Protein AF-A0A838K615-F1 (afdb_monomer_lite)

Structure (mmCIF, N/CA/C/O backbone):
data_AF-A0A838K615-F1
#
_entry.id   AF-A0A838K615-F1
#
loop_
_atom_site.group_PDB
_atom_site.id
_atom_site.type_symbol
_atom_site.label_atom_id
_atom_site.label_alt_id
_atom_site.label_comp_id
_atom_site.label_asym_id
_atom_site.label_entity_id
_atom_site.label_seq_id
_atom_site.pdbx_PDB_ins_code
_atom_site.Cartn_x
_atom_site.Cartn_y
_atom_site.Cartn_z
_atom_site.occupancy
_atom_site.B_iso_or_equiv
_atom_site.auth_seq_id
_atom_site.auth_comp_id
_atom_site.auth_asym_id
_atom_site.auth_atom_id
_atom_site.pdbx_PDB_model_num
ATOM 1 N N . GLU A 1 1 ? -20.086 -10.470 5.784 1.00 77.81 1 GLU A N 1
ATOM 2 C CA . GLU A 1 1 ? -19.844 -9.801 7.086 1.00 77.81 1 GLU A CA 1
ATOM 3 C C . GLU A 1 1 ? -19.070 -8.500 6.896 1.00 77.81 1 GLU A C 1
ATOM 5 O O . GLU A 1 1 ? -18.388 -8.354 5.886 1.00 77.81 1 GLU A O 1
ATOM 10 N N . CYS A 1 2 ? -19.167 -7.569 7.853 1.00 89.81 2 CYS A N 1
ATOM 11 C CA . CYS A 1 2 ? -18.557 -6.232 7.786 1.00 89.81 2 CYS A CA 1
ATOM 12 C C . CYS A 1 2 ? -17.034 -6.271 7.552 1.00 89.81 2 CYS A C 1
ATOM 14 O O . CYS A 1 2 ? -16.533 -5.597 6.656 1.00 89.81 2 CYS A O 1
ATOM 16 N N . VAL A 1 3 ? -16.311 -7.129 8.285 1.00 93.06 3 VAL A N 1
ATOM 17 C CA . VAL A 1 3 ? -14.849 -7.282 8.157 1.00 93.06 3 VAL A CA 1
ATOM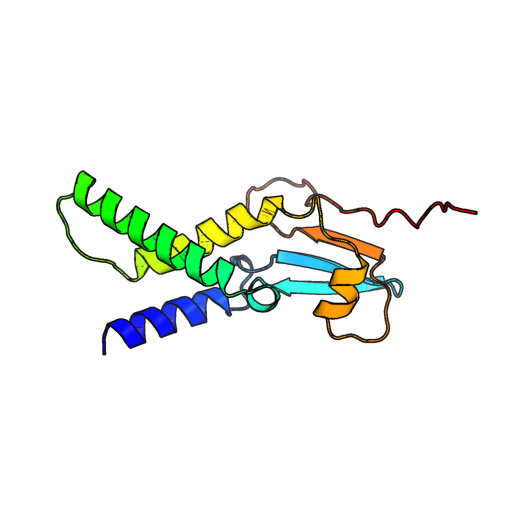 18 C C . VAL A 1 3 ? -14.453 -7.732 6.750 1.00 93.06 3 VAL A C 1
ATOM 20 O O . VAL A 1 3 ? -13.571 -7.130 6.146 1.00 93.06 3 VAL A O 1
ATOM 23 N N . GLY A 1 4 ? -15.150 -8.725 6.190 1.00 96.12 4 GLY A N 1
ATOM 24 C CA . GLY A 1 4 ? -14.913 -9.174 4.814 1.00 96.12 4 GLY A CA 1
ATOM 25 C C . GLY A 1 4 ? -15.121 -8.057 3.788 1.00 96.12 4 GLY A C 1
ATOM 26 O O . GLY A 1 4 ? -14.312 -7.903 2.879 1.00 96.12 4 GLY A O 1
ATOM 27 N N . GLY A 1 5 ? -16.142 -7.214 3.980 1.00 97.00 5 GLY A N 1
ATOM 28 C CA . GLY A 1 5 ? -16.354 -6.030 3.144 1.00 97.00 5 GLY A CA 1
ATOM 29 C C . GLY A 1 5 ? -15.217 -5.010 3.254 1.00 97.00 5 GLY A C 1
ATOM 30 O O . GLY A 1 5 ? -14.794 -4.449 2.249 1.00 97.00 5 GLY A O 1
ATOM 31 N N . MET A 1 6 ? -14.674 -4.794 4.453 1.00 96.56 6 MET A N 1
ATOM 32 C CA . MET A 1 6 ? -13.539 -3.887 4.658 1.00 96.56 6 MET A CA 1
ATOM 33 C C . MET A 1 6 ? -12.256 -4.413 4.011 1.00 96.56 6 MET A C 1
ATOM 35 O O . MET A 1 6 ? -11.549 -3.640 3.366 1.00 96.56 6 MET A O 1
ATOM 39 N N . ILE A 1 7 ? -11.984 -5.715 4.134 1.00 96.19 7 ILE A N 1
ATOM 40 C CA . ILE A 1 7 ? -10.853 -6.373 3.466 1.00 96.19 7 ILE A CA 1
ATOM 41 C C . ILE A 1 7 ? -10.989 -6.213 1.954 1.00 96.19 7 ILE A C 1
ATOM 43 O O . ILE A 1 7 ? -10.080 -5.682 1.324 1.00 96.19 7 ILE A O 1
ATOM 47 N N . GLN A 1 8 ? -12.146 -6.578 1.393 1.00 96.69 8 GLN A N 1
ATOM 48 C CA . GLN A 1 8 ? -12.401 -6.491 -0.044 1.00 96.69 8 GLN A CA 1
ATOM 49 C C . GLN A 1 8 ? -12.148 -5.076 -0.576 1.00 96.69 8 GLN A C 1
ATOM 51 O O . GLN A 1 8 ? -11.380 -4.902 -1.515 1.00 96.69 8 GLN A O 1
ATOM 56 N N . ARG A 1 9 ? -12.715 -4.049 0.069 1.00 95.81 9 ARG A N 1
ATOM 57 C CA . ARG A 1 9 ? -12.548 -2.650 -0.360 1.00 95.81 9 ARG A CA 1
ATOM 58 C C . ARG A 1 9 ? -11.108 -2.152 -0.251 1.00 95.81 9 ARG A C 1
ATOM 60 O O . ARG A 1 9 ? -10.687 -1.336 -1.066 1.00 95.81 9 ARG A O 1
ATOM 67 N N . THR A 1 10 ? -10.368 -2.622 0.749 1.00 94.75 10 THR A N 1
ATOM 68 C CA . THR A 1 10 ? -8.955 -2.261 0.935 1.00 94.75 10 THR A CA 1
ATOM 69 C C . THR A 1 10 ? -8.096 -2.911 -0.146 1.00 94.75 10 THR A C 1
ATOM 71 O O . THR A 1 10 ? -7.318 -2.225 -0.802 1.00 94.75 10 THR A O 1
ATOM 74 N N . VAL A 1 11 ? -8.301 -4.206 -0.404 1.00 95.44 11 VAL A N 1
ATOM 75 C CA . VAL A 1 11 ? -7.603 -4.946 -1.464 1.00 95.44 11 VAL A CA 1
ATOM 76 C C . VAL A 1 11 ? -7.918 -4.353 -2.837 1.00 95.44 11 VAL A C 1
ATOM 78 O O . VAL A 1 11 ? -7.000 -4.068 -3.597 1.00 95.44 11 VAL A O 1
ATOM 81 N N . GLU A 1 12 ? -9.185 -4.070 -3.139 1.00 94.69 12 GLU A N 1
ATOM 82 C CA . GLU A 1 12 ? -9.570 -3.387 -4.380 1.00 94.69 12 GLU A CA 1
ATOM 83 C C . GLU A 1 12 ? -8.820 -2.061 -4.540 1.00 94.69 12 GLU A C 1
ATOM 85 O O . GLU A 1 12 ? -8.231 -1.813 -5.590 1.00 94.69 12 GLU A O 1
ATOM 90 N N . ARG A 1 13 ? -8.753 -1.229 -3.490 1.00 91.31 13 ARG A N 1
ATOM 91 C CA . ARG A 1 13 ? -8.028 0.050 -3.539 1.00 91.31 13 ARG A CA 1
ATOM 92 C C . ARG A 1 13 ? -6.524 -0.123 -3.771 1.00 91.31 13 ARG A C 1
ATOM 94 O O . ARG A 1 13 ? -5.945 0.718 -4.461 1.00 91.31 13 ARG A O 1
ATOM 101 N N . MET A 1 14 ? -5.906 -1.167 -3.216 1.00 90.94 14 MET A N 1
ATOM 102 C CA . MET A 1 14 ? -4.480 -1.473 -3.402 1.00 90.94 14 MET A CA 1
ATOM 103 C C . MET A 1 14 ? -4.165 -2.000 -4.807 1.00 90.94 14 MET A C 1
ATOM 105 O O . MET A 1 14 ? -3.090 -1.729 -5.331 1.00 90.94 14 MET A O 1
ATOM 109 N N . TYR A 1 15 ? -5.092 -2.743 -5.418 1.00 91.44 15 TYR A N 1
ATOM 110 C CA . TYR A 1 15 ? -4.875 -3.412 -6.706 1.00 91.44 15 TYR A CA 1
ATOM 111 C C . TYR A 1 15 ? -5.491 -2.683 -7.909 1.00 91.44 15 TYR A C 1
ATOM 113 O O . TYR A 1 15 ? -5.308 -3.116 -9.045 1.00 91.44 15 TYR A O 1
ATOM 121 N N . THR A 1 16 ? -6.205 -1.577 -7.687 1.00 91.62 16 THR A N 1
ATOM 122 C CA . THR A 1 16 ? -6.782 -0.763 -8.767 1.00 91.62 16 THR A CA 1
ATOM 123 C C . THR A 1 16 ? -5.681 -0.097 -9.596 1.00 91.62 16 THR A C 1
ATOM 125 O O . THR A 1 16 ? -4.786 0.547 -9.053 1.00 91.62 16 THR A O 1
ATOM 128 N N . GLU A 1 17 ? -5.789 -0.181 -10.919 1.00 88.31 17 GLU A N 1
ATOM 129 C CA . GLU A 1 17 ? -4.961 0.578 -11.861 1.00 88.31 17 GLU A CA 1
ATOM 130 C C . GLU A 1 17 ? -5.538 1.988 -12.041 1.00 88.31 17 GLU A C 1
ATOM 132 O O . GLU A 1 17 ? -6.275 2.273 -12.983 1.00 88.31 17 GLU A O 1
ATOM 137 N N . SER A 1 18 ? -5.250 2.874 -11.090 1.00 86.31 18 SER A N 1
ATOM 138 C CA . SER A 1 18 ? -5.599 4.296 -11.162 1.00 86.31 18 SER A CA 1
ATOM 139 C C . SER A 1 18 ? -4.346 5.158 -11.262 1.00 86.31 18 SER A C 1
ATOM 141 O O . SER A 1 18 ? -3.247 4.718 -10.925 1.00 86.31 18 SER A O 1
ATOM 143 N N . GLU A 1 19 ? -4.499 6.410 -11.696 1.00 83.00 19 GLU A N 1
ATOM 144 C CA . GLU A 1 19 ? -3.369 7.347 -11.758 1.00 83.00 19 GLU A CA 1
ATOM 145 C C . GLU A 1 19 ? -2.718 7.561 -10.387 1.00 83.00 19 GLU A C 1
ATOM 147 O O . GLU A 1 19 ? -1.499 7.634 -10.296 1.00 83.00 19 GLU A O 1
ATOM 152 N N . GLU A 1 20 ? -3.524 7.553 -9.321 1.00 80.12 20 GLU A N 1
ATOM 153 C CA . GLU A 1 20 ? -3.069 7.635 -7.926 1.00 80.12 20 GLU A CA 1
ATOM 154 C C . GLU A 1 20 ? -2.232 6.427 -7.477 1.00 80.12 20 GLU A C 1
ATOM 156 O O . GLU A 1 20 ? -1.563 6.503 -6.453 1.00 80.12 20 GL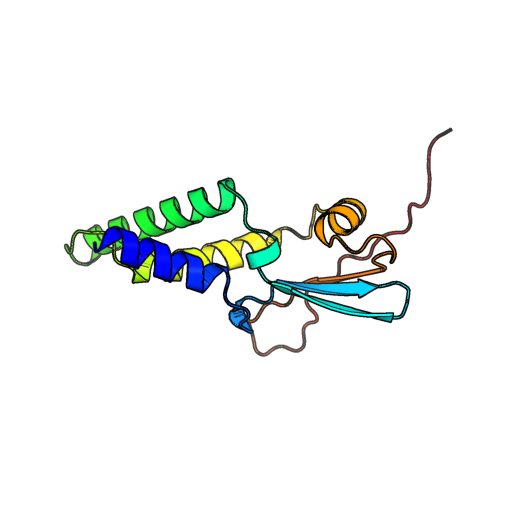U A O 1
ATOM 161 N N . ASN A 1 21 ? -2.306 5.310 -8.206 1.00 82.69 21 ASN A N 1
ATOM 162 C CA . ASN A 1 21 ? -1.603 4.068 -7.889 1.00 82.69 21 ASN A CA 1
ATOM 163 C C . ASN A 1 21 ? -0.398 3.804 -8.794 1.00 82.69 21 ASN A C 1
ATOM 165 O O . ASN A 1 21 ? 0.234 2.753 -8.661 1.00 82.69 21 ASN A O 1
ATOM 169 N N . ARG A 1 22 ? -0.093 4.710 -9.729 1.00 86.81 22 ARG A N 1
ATOM 170 C CA . ARG A 1 22 ? 1.129 4.623 -10.531 1.00 86.81 22 ARG A CA 1
ATOM 171 C C . ARG A 1 22 ? 2.322 4.802 -9.604 1.00 86.81 22 ARG A C 1
ATOM 173 O O . ARG A 1 22 ? 2.314 5.689 -8.760 1.00 86.81 22 ARG A O 1
ATOM 180 N N . PHE A 1 23 ? 3.330 3.955 -9.765 1.00 80.81 23 PHE A N 1
ATOM 181 C CA . PHE A 1 23 ? 4.501 3.978 -8.899 1.00 80.81 23 PHE A CA 1
ATOM 182 C C . PHE A 1 23 ? 5.767 4.269 -9.694 1.00 80.81 23 PHE A C 1
ATOM 184 O O . PHE A 1 23 ? 6.426 5.279 -9.451 1.00 80.81 23 PHE A O 1
ATOM 191 N N . LEU A 1 24 ? 6.068 3.444 -10.699 1.00 82.38 24 LEU A N 1
ATOM 192 C CA . LEU A 1 24 ? 7.275 3.577 -11.514 1.00 82.38 24 LEU A CA 1
ATOM 193 C C . LEU A 1 24 ? 6.930 3.650 -12.998 1.00 82.38 24 LEU A C 1
ATOM 195 O O . LEU A 1 24 ? 6.062 2.927 -13.476 1.00 82.38 24 LEU A O 1
ATOM 199 N N . GLU A 1 25 ? 7.661 4.478 -13.737 1.00 85.25 25 GLU A N 1
ATOM 200 C CA . GLU A 1 25 ? 7.833 4.312 -15.176 1.00 85.25 25 GLU A CA 1
ATOM 201 C C . GLU A 1 25 ? 9.218 3.729 -15.435 1.00 85.25 25 GLU A C 1
ATOM 203 O O . GLU A 1 25 ? 10.239 4.292 -15.032 1.00 85.25 25 GLU A O 1
ATOM 208 N N . VAL A 1 26 ? 9.236 2.613 -16.148 1.00 83.62 26 VAL A N 1
ATOM 209 C CA . VAL A 1 26 ? 10.440 1.911 -16.569 1.00 83.62 26 VAL A CA 1
ATOM 210 C C . VAL A 1 26 ? 10.621 2.133 -18.063 1.00 83.62 26 VAL A C 1
ATOM 212 O O . VAL A 1 26 ? 9.670 1.993 -18.829 1.00 83.62 26 VAL A O 1
ATOM 215 N N . THR A 1 27 ? 11.835 2.484 -18.483 1.00 83.44 27 THR A N 1
ATOM 216 C CA . THR A 1 27 ? 12.227 2.520 -19.898 1.00 83.44 27 THR A CA 1
ATOM 217 C C . THR A 1 27 ? 13.212 1.393 -20.184 1.00 83.44 27 THR A C 1
ATOM 219 O O . THR A 1 27 ? 14.205 1.216 -19.470 1.00 83.44 27 THR A O 1
ATOM 222 N N . TYR A 1 28 ? 12.940 0.643 -21.243 1.00 83.75 28 TYR A N 1
ATOM 223 C CA . TYR A 1 28 ? 13.747 -0.480 -21.706 1.00 83.75 28 TYR A CA 1
ATOM 224 C C . TYR A 1 28 ? 14.781 -0.041 -22.749 1.00 83.75 28 TYR A C 1
ATOM 226 O O . TYR A 1 28 ? 14.661 1.014 -23.371 1.00 83.75 28 TYR A O 1
ATOM 234 N N . ALA A 1 29 ? 15.814 -0.859 -22.959 1.00 81.69 29 ALA A N 1
ATOM 235 C CA . ALA A 1 29 ? 16.885 -0.583 -23.919 1.00 81.69 29 ALA A CA 1
ATOM 236 C C . ALA A 1 29 ? 16.391 -0.439 -25.369 1.00 81.69 29 ALA A C 1
ATOM 238 O O . ALA A 1 29 ? 17.019 0.265 -26.158 1.00 81.69 29 ALA A O 1
ATOM 239 N N . ASN A 1 30 ? 15.269 -1.075 -25.706 1.00 83.25 30 ASN A N 1
ATOM 240 C CA . ASN A 1 30 ? 14.604 -0.954 -27.002 1.00 83.25 30 ASN A CA 1
ATOM 241 C C . ASN A 1 30 ? 13.809 0.365 -27.173 1.00 83.25 30 ASN A C 1
ATOM 243 O O . ASN A 1 30 ? 13.325 0.640 -28.268 1.00 83.25 30 ASN A O 1
ATOM 247 N N . GLY A 1 31 ? 13.698 1.184 -26.120 1.00 83.62 31 GLY A N 1
ATOM 248 C CA . GLY A 1 31 ? 12.958 2.448 -26.101 1.00 83.62 31 GLY A CA 1
ATOM 249 C C . GLY A 1 31 ? 11.521 2.347 -25.578 1.00 83.62 31 GLY A C 1
ATOM 250 O O . GLY A 1 31 ? 10.880 3.385 -25.400 1.00 83.62 31 GLY A O 1
ATOM 251 N N . ASP A 1 32 ? 11.021 1.142 -25.292 1.00 86.50 32 ASP A N 1
ATOM 252 C CA . ASP A 1 32 ? 9.673 0.947 -24.758 1.00 86.50 32 ASP A CA 1
ATOM 253 C C . ASP A 1 32 ? 9.556 1.482 -23.331 1.00 86.50 32 ASP A C 1
ATOM 255 O O . ASP A 1 32 ? 10.503 1.434 -22.541 1.00 86.50 32 ASP A O 1
ATOM 259 N N . LYS A 1 33 ? 8.355 1.955 -22.988 1.00 87.19 33 LYS A N 1
ATOM 260 C CA . LYS A 1 33 ? 8.016 2.452 -21.655 1.00 87.19 33 LYS A CA 1
ATOM 261 C C . LYS A 1 33 ? 6.866 1.671 -21.054 1.00 87.19 33 LYS A C 1
ATOM 263 O O . LYS A 1 33 ? 5.874 1.402 -21.726 1.00 87.19 33 LYS A O 1
ATOM 268 N N . GLU A 1 34 ? 6.979 1.371 -19.771 1.00 86.06 34 GLU A N 1
ATOM 269 C CA . GLU A 1 34 ? 5.958 0.655 -19.019 1.00 86.06 34 GLU A CA 1
ATOM 270 C C . GLU A 1 34 ? 5.720 1.325 -17.673 1.00 86.06 34 GLU A C 1
ATOM 272 O O . GLU A 1 34 ? 6.662 1.697 -16.973 1.00 86.06 34 GLU A O 1
ATOM 277 N N . VAL A 1 35 ? 4.443 1.489 -17.330 1.00 86.88 35 VAL A N 1
ATOM 278 C CA . VAL A 1 35 ? 4.015 2.027 -16.041 1.00 86.88 35 VAL A CA 1
ATOM 279 C C . VAL A 1 35 ? 3.640 0.866 -15.140 1.00 86.88 35 VAL A C 1
ATOM 281 O O . VAL A 1 35 ? 2.732 0.099 -15.458 1.00 86.88 35 VAL A O 1
ATOM 284 N N . LEU A 1 36 ? 4.331 0.769 -14.014 1.00 84.56 36 LEU A N 1
ATOM 285 C CA . LEU A 1 36 ? 4.056 -0.193 -12.962 1.00 84.56 36 LEU A CA 1
ATOM 286 C C . LEU A 1 36 ? 3.251 0.483 -11.851 1.00 84.56 36 LEU A C 1
ATOM 288 O O . LEU A 1 36 ? 3.455 1.662 -11.532 1.00 84.56 36 LEU A O 1
ATOM 292 N N . TYR A 1 37 ? 2.334 -0.272 -11.259 1.00 85.56 37 TYR A N 1
ATOM 293 C CA . TYR A 1 37 ? 1.430 0.202 -10.216 1.00 85.56 37 TYR A CA 1
ATOM 294 C C . TYR A 1 37 ? 1.806 -0.432 -8.881 1.00 85.56 37 TYR A C 1
ATOM 296 O O . TYR A 1 37 ? 2.385 -1.511 -8.860 1.00 85.56 37 TYR A O 1
ATOM 304 N N . PHE A 1 38 ? 1.408 0.159 -7.752 1.00 82.62 38 PHE A N 1
ATOM 305 C CA . PHE A 1 38 ? 1.676 -0.418 -6.420 1.00 82.62 38 PHE A CA 1
ATOM 306 C C . PHE A 1 38 ? 1.243 -1.884 -6.269 1.00 82.62 38 PHE A C 1
ATOM 308 O O . PHE A 1 38 ? 1.860 -2.636 -5.516 1.00 82.62 38 PHE A O 1
ATOM 315 N N . LYS A 1 39 ? 0.234 -2.321 -7.036 1.00 84.81 39 LYS A N 1
ATOM 316 C CA . LYS A 1 39 ? -0.209 -3.719 -7.089 1.00 84.81 39 LYS A CA 1
ATOM 317 C C . LYS A 1 39 ? 0.932 -4.708 -7.373 1.00 84.81 39 LYS A C 1
ATOM 319 O O . LYS A 1 39 ? 0.896 -5.826 -6.865 1.00 84.81 39 LYS A O 1
ATOM 324 N N . ASP A 1 40 ? 1.934 -4.278 -8.140 1.00 82.56 40 ASP A N 1
ATOM 325 C CA . ASP A 1 40 ? 3.068 -5.087 -8.589 1.00 82.56 40 ASP A CA 1
ATOM 326 C C . ASP A 1 40 ? 4.183 -5.180 -7.519 1.00 82.56 40 ASP A C 1
ATOM 328 O O . ASP A 1 40 ? 5.117 -5.967 -7.660 1.00 82.56 40 ASP A O 1
ATOM 332 N N . PHE A 1 41 ? 4.073 -4.416 -6.421 1.00 77.88 41 PHE A N 1
ATOM 333 C CA . PHE A 1 41 ? 5.095 -4.268 -5.367 1.00 77.88 41 PHE A CA 1
ATOM 334 C C . PHE A 1 41 ? 4.564 -4.611 -3.970 1.00 77.88 41 PHE A C 1
ATOM 336 O O . PHE A 1 41 ? 5.230 -4.376 -2.959 1.00 77.88 41 PHE A O 1
ATOM 343 N N . ASN A 1 42 ? 3.354 -5.161 -3.890 1.00 83.25 42 ASN A N 1
ATOM 344 C CA . ASN A 1 42 ? 2.751 -5.514 -2.615 1.00 83.25 42 ASN A CA 1
ATOM 345 C C . ASN A 1 42 ? 3.540 -6.633 -1.919 1.00 83.25 42 ASN A C 1
ATOM 347 O O . ASN A 1 42 ? 3.923 -7.633 -2.526 1.00 83.25 42 ASN A O 1
ATOM 351 N N . SER A 1 43 ? 3.727 -6.491 -0.609 1.00 85.44 43 SER A N 1
ATOM 352 C CA . SER A 1 43 ? 4.388 -7.486 0.238 1.00 85.44 43 SER A CA 1
ATOM 353 C C . SER A 1 43 ? 3.629 -7.693 1.548 1.00 85.44 43 SER A C 1
ATOM 355 O O . SER A 1 43 ? 2.810 -6.864 1.947 1.00 85.44 43 SER A O 1
ATOM 357 N N . GLY A 1 44 ? 3.914 -8.800 2.245 1.00 89.38 44 GLY A N 1
ATOM 358 C CA . GLY A 1 44 ? 3.332 -9.062 3.566 1.00 89.38 44 GLY A CA 1
ATOM 359 C C . GLY A 1 44 ? 3.660 -7.964 4.584 1.00 89.38 44 GLY A C 1
ATOM 360 O O . GLY A 1 44 ? 2.772 -7.540 5.317 1.00 89.38 44 GLY A O 1
ATOM 361 N N . ALA A 1 45 ? 4.892 -7.444 4.553 1.00 88.75 45 ALA A N 1
ATOM 362 C CA . ALA A 1 45 ? 5.323 -6.338 5.409 1.00 88.75 45 ALA A CA 1
ATOM 363 C C . ALA A 1 45 ? 4.558 -5.039 5.101 1.00 88.75 45 ALA A C 1
ATOM 365 O O . ALA A 1 45 ? 4.122 -4.343 6.011 1.00 88.75 45 ALA A O 1
ATOM 366 N N . MET A 1 46 ? 4.318 -4.742 3.819 1.00 89.12 46 MET A N 1
ATOM 367 C CA . MET A 1 46 ? 3.517 -3.579 3.422 1.00 89.12 46 MET A CA 1
ATOM 368 C C . MET A 1 46 ? 2.071 -3.689 3.927 1.00 89.12 46 MET A C 1
ATOM 370 O O . MET A 1 46 ? 1.511 -2.722 4.438 1.00 89.12 46 MET A O 1
ATOM 374 N N . ILE A 1 47 ? 1.463 -4.875 3.835 1.00 93.31 47 ILE A N 1
ATOM 375 C CA . ILE A 1 47 ? 0.107 -5.110 4.354 1.00 93.31 47 ILE A CA 1
ATOM 376 C C . ILE A 1 47 ? 0.067 -4.928 5.879 1.00 93.31 47 ILE A C 1
ATOM 378 O O . ILE A 1 47 ? -0.864 -4.306 6.394 1.00 93.31 47 ILE A O 1
ATOM 382 N N . GLU A 1 48 ? 1.069 -5.435 6.599 1.00 95.25 48 GLU A N 1
ATOM 383 C CA . GLU A 1 48 ? 1.205 -5.244 8.048 1.00 95.25 48 GLU A CA 1
ATOM 384 C C . GLU A 1 48 ? 1.288 -3.753 8.412 1.00 95.25 48 GLU A C 1
ATOM 386 O O . GLU A 1 48 ? 0.494 -3.276 9.229 1.00 95.25 48 GLU A O 1
ATOM 391 N N . ASN A 1 49 ? 2.145 -2.993 7.724 1.00 93.88 49 ASN A N 1
ATOM 392 C CA . ASN A 1 49 ? 2.283 -1.551 7.924 1.00 93.88 49 ASN A CA 1
ATOM 393 C C . ASN A 1 49 ? 0.971 -0.791 7.674 1.00 93.88 49 ASN A C 1
ATOM 395 O O . ASN A 1 49 ? 0.595 0.072 8.471 1.00 93.88 49 ASN A O 1
ATOM 399 N N . ILE A 1 50 ? 0.233 -1.127 6.608 1.00 95.00 50 ILE A N 1
ATOM 400 C CA . ILE A 1 50 ? -1.083 -0.531 6.311 1.00 95.00 50 ILE A CA 1
ATOM 401 C C . ILE A 1 50 ? -2.049 -0.768 7.474 1.00 95.00 50 ILE A C 1
ATOM 403 O O . ILE A 1 50 ? -2.732 0.154 7.930 1.00 95.00 50 ILE A O 1
ATOM 407 N N . VAL A 1 51 ? -2.109 -2.000 7.982 1.00 97.12 51 VAL A N 1
ATOM 408 C CA . VAL A 1 51 ? -2.992 -2.354 9.096 1.00 97.12 51 VAL A CA 1
ATOM 409 C C . VAL A 1 51 ? -2.609 -1.587 10.364 1.00 97.12 51 VAL A C 1
ATOM 411 O O . VAL A 1 51 ? -3.488 -1.049 11.046 1.00 97.12 51 VAL A O 1
ATOM 414 N N . ASP A 1 52 ? -1.321 -1.483 10.679 1.00 97.62 52 ASP A N 1
ATOM 415 C CA . ASP A 1 52 ? -0.852 -0.772 11.868 1.00 97.62 52 ASP A CA 1
ATOM 416 C C . ASP A 1 52 ? -1.068 0.737 11.779 1.00 97.62 52 ASP A C 1
ATOM 418 O O . ASP A 1 52 ? -1.515 1.369 12.746 1.00 97.62 52 ASP A O 1
ATOM 422 N N . ARG A 1 53 ? -0.878 1.316 10.594 1.00 97.12 53 ARG A N 1
ATOM 423 C CA . ARG A 1 53 ? -1.199 2.717 10.324 1.00 97.12 53 ARG A CA 1
ATOM 424 C C . ARG A 1 53 ? -2.695 2.986 10.474 1.00 97.12 53 ARG A C 1
ATOM 426 O O . ARG A 1 53 ? -3.075 3.938 11.160 1.00 97.12 53 ARG A O 1
ATOM 433 N N . ALA A 1 54 ? -3.552 2.111 9.950 1.00 97.75 54 ALA A N 1
ATOM 434 C CA . ALA A 1 54 ? -5.001 2.225 10.106 1.00 97.75 54 ALA A CA 1
ATOM 435 C C . ALA A 1 54 ? -5.437 2.141 11.582 1.00 97.75 54 ALA A C 1
ATOM 437 O O . ALA A 1 54 ? -6.278 2.929 12.030 1.00 97.75 54 ALA A O 1
ATOM 438 N N . LYS A 1 55 ? -4.841 1.237 12.374 1.00 97.44 55 LYS A N 1
ATOM 439 C CA . LYS A 1 55 ? -5.075 1.163 13.830 1.00 97.44 55 LYS A CA 1
ATOM 440 C C . LYS A 1 55 ? -4.641 2.449 14.529 1.00 97.44 55 LYS A C 1
ATOM 442 O O . LYS A 1 55 ? -5.391 2.983 15.345 1.00 97.44 55 LYS A O 1
ATOM 447 N N . LYS A 1 56 ? -3.459 2.976 14.194 1.00 97.75 56 LYS A N 1
ATOM 448 C CA . LYS A 1 56 ? -2.941 4.232 14.753 1.00 97.75 56 LYS A CA 1
ATOM 449 C C . LYS A 1 56 ? -3.885 5.401 14.467 1.00 97.75 56 LYS A C 1
ATOM 451 O O . LYS A 1 56 ? -4.162 6.184 15.372 1.00 97.75 56 LYS A O 1
ATOM 456 N N . MET A 1 57 ? -4.423 5.498 13.250 1.00 97.50 57 MET A N 1
ATOM 457 C CA . MET A 1 57 ? -5.430 6.506 12.894 1.00 97.50 57 MET A CA 1
ATOM 458 C C . MET A 1 57 ? -6.726 6.343 13.693 1.00 97.50 57 MET A C 1
ATOM 460 O O . MET A 1 57 ? -7.244 7.325 14.217 1.00 97.50 57 MET A O 1
ATOM 464 N N . ALA A 1 58 ? -7.216 5.111 13.854 1.00 97.62 58 ALA A N 1
ATOM 465 C CA . ALA A 1 58 ? -8.409 4.844 14.654 1.00 97.62 58 ALA A CA 1
ATOM 466 C C . ALA A 1 58 ? -8.222 5.262 16.124 1.00 97.62 58 ALA A C 1
ATOM 468 O O . ALA A 1 58 ? -9.111 5.871 16.712 1.00 97.62 58 ALA A O 1
ATOM 469 N N . ILE A 1 59 ? -7.050 4.989 16.711 1.00 97.81 59 ILE A N 1
ATOM 470 C CA . ILE A 1 59 ? -6.716 5.406 18.082 1.00 97.81 59 ILE A CA 1
ATOM 471 C C . ILE A 1 59 ? -6.674 6.933 18.192 1.00 97.81 59 ILE A C 1
ATOM 473 O O . ILE A 1 59 ? -7.243 7.485 19.132 1.00 97.81 59 ILE A O 1
ATOM 477 N N . LYS A 1 60 ? -6.058 7.625 17.225 1.00 97.25 60 LYS A N 1
ATOM 478 C CA . LYS A 1 60 ? -6.065 9.096 17.182 1.00 97.25 60 LYS A CA 1
ATOM 479 C C . LYS A 1 60 ? -7.490 9.650 17.137 1.00 97.25 60 LYS A C 1
ATOM 481 O O . LYS A 1 60 ? -7.826 10.500 17.955 1.00 97.25 60 LYS A O 1
ATOM 486 N N . GLN A 1 61 ? -8.352 9.096 16.282 1.00 97.12 61 GLN A N 1
ATOM 487 C CA . GLN A 1 61 ? -9.756 9.505 16.205 1.00 97.12 61 GLN A CA 1
ATOM 488 C C . GLN A 1 61 ? -10.491 9.312 17.541 1.00 97.12 61 GLN A C 1
ATOM 490 O O . GLN A 1 61 ? -11.298 10.164 17.920 1.00 97.12 61 GLN A O 1
ATOM 495 N N . VAL A 1 62 ? -10.212 8.228 18.275 1.00 98.00 62 VAL A N 1
ATOM 496 C CA . VAL A 1 62 ? -10.791 8.004 19.612 1.00 98.00 62 VAL A CA 1
ATOM 497 C C . VAL A 1 62 ? -10.361 9.106 20.579 1.00 98.00 62 VAL A C 1
ATOM 499 O O . VAL A 1 62 ? -11.193 9.605 21.330 1.00 98.00 62 VAL A O 1
ATOM 502 N N . ILE A 1 63 ? -9.085 9.493 20.563 1.00 97.50 63 ILE A N 1
ATOM 503 C CA . ILE A 1 63 ? -8.550 10.545 21.440 1.00 97.50 63 ILE A CA 1
ATOM 504 C C . ILE A 1 63 ? -9.165 11.909 21.093 1.00 97.50 63 ILE A C 1
ATOM 506 O O . ILE A 1 63 ? -9.508 12.669 21.992 1.00 97.50 63 ILE A O 1
ATOM 510 N N . GLU A 1 64 ? -9.339 12.205 19.805 1.00 97.06 64 GLU A N 1
ATOM 511 C CA . GLU A 1 64 ? -9.839 13.500 19.322 1.00 97.06 64 GLU A CA 1
ATOM 512 C C . GLU A 1 64 ? -11.358 13.660 19.466 1.00 97.06 64 GLU A C 1
ATOM 514 O O . GLU A 1 64 ? -11.845 14.738 19.796 1.00 97.06 64 GLU A O 1
ATOM 519 N N . THR A 1 65 ? -12.124 12.600 19.197 1.00 96.75 65 THR A N 1
ATOM 520 C CA . THR A 1 65 ? -13.591 12.677 19.048 1.00 96.75 65 THR A CA 1
ATOM 521 C C . THR A 1 65 ? -14.363 11.806 20.037 1.00 96.75 65 THR A C 1
ATOM 523 O O . THR A 1 65 ? -15.590 11.873 20.091 1.00 96.75 65 THR A O 1
ATOM 526 N N . GLY A 1 66 ? -13.678 10.928 20.777 1.00 94.62 66 GLY A N 1
ATOM 527 C CA . GLY A 1 66 ? -14.294 9.911 21.633 1.00 94.62 66 GLY A CA 1
ATOM 528 C C . GLY A 1 66 ? -14.926 8.731 20.879 1.00 94.62 66 GLY A C 1
ATOM 529 O O . GLY A 1 66 ? -15.355 7.762 21.510 1.00 94.62 66 GLY A O 1
ATOM 530 N N . GLN A 1 67 ? -14.991 8.766 19.543 1.00 93.25 67 GLN A N 1
ATOM 531 C CA . GLN A 1 67 ? -15.624 7.717 18.742 1.00 93.25 67 GLN A CA 1
ATOM 532 C C . GLN A 1 67 ? -14.709 6.497 18.618 1.00 93.25 67 GLN A C 1
ATOM 534 O O . GLN A 1 67 ? -13.610 6.588 18.080 1.00 93.25 67 GLN A O 1
ATOM 539 N N . LYS A 1 68 ? -15.175 5.337 19.092 1.00 94.94 68 LYS A N 1
ATOM 540 C CA . LYS A 1 68 ? -14.421 4.077 19.040 1.00 94.94 68 LYS A CA 1
ATOM 541 C C . LYS A 1 68 ? -14.653 3.316 17.735 1.00 94.94 68 LYS A C 1
ATOM 543 O O . LYS A 1 68 ? -15.728 3.385 17.144 1.00 94.94 68 LYS A O 1
ATOM 548 N N . GLY A 1 69 ? -13.663 2.507 17.364 1.00 94.44 69 GLY A N 1
ATOM 549 C CA . GLY A 1 69 ? -13.754 1.533 16.277 1.00 94.44 69 GLY A CA 1
ATOM 550 C C . GLY A 1 69 ? -12.887 1.875 15.067 1.00 94.44 69 GLY A C 1
ATOM 551 O O . GLY A 1 69 ? -12.524 3.024 14.829 1.00 94.44 69 GLY A O 1
ATOM 552 N N . LEU A 1 70 ? -12.553 0.844 14.294 1.00 95.94 70 LEU A N 1
ATOM 553 C CA . LEU A 1 70 ? -11.821 0.970 13.038 1.00 95.94 70 LEU A CA 1
ATOM 554 C C . LEU A 1 70 ? -12.821 1.049 11.882 1.00 95.94 70 LEU A C 1
ATOM 556 O O . LEU A 1 70 ? -13.744 0.242 11.797 1.00 95.94 70 LEU A O 1
ATOM 560 N N . ARG A 1 71 ? -12.650 2.036 11.002 1.00 95.44 71 ARG A N 1
ATOM 561 C CA . ARG A 1 71 ? -13.523 2.282 9.851 1.00 95.44 71 ARG A CA 1
ATOM 562 C C . ARG A 1 71 ? -12.780 2.005 8.555 1.00 95.44 71 ARG A C 1
ATOM 564 O O . ARG A 1 71 ? -11.555 2.091 8.515 1.00 95.44 71 ARG A O 1
ATOM 571 N N . VAL A 1 72 ? -13.525 1.738 7.482 1.00 96.19 72 VAL A N 1
ATOM 572 C CA . VAL A 1 72 ? -12.940 1.517 6.150 1.00 96.19 72 VAL A CA 1
ATOM 573 C C . VAL A 1 72 ? -12.096 2.712 5.700 1.00 96.19 72 VAL A C 1
ATOM 575 O O . VAL A 1 72 ? -11.048 2.527 5.101 1.00 96.19 72 VAL A O 1
ATOM 578 N N . GLN A 1 73 ? -12.480 3.933 6.082 1.00 95.81 73 GLN A N 1
ATOM 579 C CA . GLN A 1 73 ? -11.726 5.149 5.780 1.00 95.81 73 GLN A CA 1
ATOM 580 C C . GLN A 1 73 ? -10.303 5.123 6.359 1.00 95.81 73 GLN A C 1
ATOM 582 O O . GLN A 1 73 ? -9.390 5.607 5.701 1.00 95.81 73 GLN A O 1
ATOM 587 N N . HIS A 1 74 ? -10.088 4.525 7.538 1.00 97.44 74 HIS A N 1
ATOM 588 C CA . HIS A 1 74 ? -8.742 4.399 8.110 1.00 97.44 74 HIS A CA 1
ATOM 589 C C . HIS A 1 74 ? -7.860 3.467 7.278 1.00 97.44 74 HIS A C 1
ATOM 591 O O . HIS A 1 74 ? -6.687 3.757 7.093 1.00 97.44 74 HIS A O 1
ATOM 597 N N . LEU A 1 75 ? -8.425 2.373 6.756 1.00 97.00 75 LEU A N 1
ATOM 598 C CA . LEU A 1 75 ? -7.702 1.437 5.890 1.00 97.00 75 LEU A CA 1
ATOM 599 C C . LEU A 1 75 ? -7.376 2.072 4.537 1.00 97.00 75 LEU A C 1
ATOM 601 O O . LEU A 1 75 ? -6.238 2.008 4.092 1.00 97.00 75 LEU A O 1
ATOM 605 N N . LEU A 1 76 ? -8.351 2.741 3.913 1.00 94.75 76 LEU A N 1
ATOM 606 C CA . LEU A 1 76 ? -8.152 3.400 2.620 1.00 94.75 76 LEU A CA 1
ATOM 607 C C . LEU A 1 76 ? -7.114 4.525 2.705 1.00 94.75 76 LEU A C 1
ATOM 609 O O . LEU A 1 76 ? -6.268 4.634 1.821 1.00 94.75 76 LEU A O 1
ATOM 613 N N . GLN A 1 77 ? -7.146 5.330 3.772 1.00 94.62 77 GLN A N 1
ATOM 614 C CA . GLN A 1 77 ? -6.134 6.363 3.988 1.00 94.62 77 GLN A CA 1
ATOM 615 C C . GLN A 1 77 ? -4.764 5.750 4.293 1.00 94.62 77 GLN A C 1
ATOM 617 O O . GLN A 1 77 ? -3.761 6.224 3.772 1.00 94.62 77 GLN A O 1
ATOM 622 N N . ALA A 1 78 ? -4.716 4.668 5.075 1.00 94.88 78 ALA A N 1
ATOM 623 C CA . ALA A 1 78 ? -3.466 3.982 5.369 1.00 94.88 78 ALA A CA 1
ATOM 624 C C . ALA A 1 78 ? -2.789 3.409 4.117 1.00 94.88 78 ALA A C 1
ATOM 626 O O . ALA A 1 78 ? -1.568 3.467 4.038 1.00 94.88 78 ALA A O 1
ATOM 627 N N . CYS A 1 79 ? -3.550 2.919 3.128 1.00 91.81 79 CYS A N 1
ATOM 628 C CA . CYS A 1 79 ? -2.992 2.533 1.828 1.00 91.81 79 CYS A CA 1
ATOM 629 C C . CYS A 1 79 ? -2.282 3.711 1.152 1.00 91.81 79 CYS A C 1
ATOM 631 O O . CYS A 1 79 ? -1.148 3.568 0.716 1.00 91.81 79 CYS A O 1
ATOM 633 N N . ILE A 1 80 ? -2.928 4.880 1.100 1.00 87.69 80 ILE A N 1
ATOM 634 C CA . ILE A 1 80 ? -2.362 6.082 0.468 1.00 87.69 80 ILE A CA 1
ATOM 635 C C . ILE A 1 80 ? -1.101 6.542 1.206 1.00 87.69 80 ILE A C 1
ATOM 637 O O . ILE A 1 80 ? -0.104 6.881 0.576 1.00 87.69 80 ILE A O 1
ATOM 641 N N . ASP A 1 81 ? -1.140 6.562 2.536 1.00 89.31 81 ASP A N 1
ATOM 642 C CA . ASP A 1 81 ? -0.012 7.005 3.352 1.00 89.31 81 ASP A CA 1
ATOM 643 C C . ASP A 1 81 ? 1.174 6.029 3.272 1.00 89.31 81 ASP A C 1
ATOM 645 O O . ASP A 1 81 ? 2.316 6.471 3.211 1.00 89.31 81 ASP A O 1
ATOM 649 N N . GLU A 1 82 ? 0.917 4.716 3.247 1.00 88.25 82 GLU A N 1
ATOM 650 C CA . GLU A 1 82 ? 1.964 3.704 3.058 1.00 88.25 82 GLU A CA 1
ATOM 651 C C . GLU A 1 82 ? 2.611 3.827 1.680 1.00 88.25 82 GLU A C 1
ATOM 653 O O . GLU A 1 82 ? 3.832 3.769 1.559 1.00 88.25 82 GLU A O 1
ATOM 658 N N . PHE A 1 83 ? 1.803 4.030 0.641 1.00 81.75 83 PHE A N 1
ATOM 659 C CA . PHE A 1 83 ? 2.297 4.228 -0.715 1.00 81.75 83 PHE A CA 1
ATOM 660 C C . PHE A 1 83 ? 3.191 5.461 -0.804 1.00 81.75 83 PHE A C 1
ATOM 662 O O . PHE A 1 83 ? 4.300 5.342 -1.314 1.00 81.75 83 PHE A O 1
ATOM 669 N N . LYS A 1 84 ? 2.782 6.579 -0.191 1.00 80.19 84 LYS A N 1
ATOM 670 C CA . LYS A 1 84 ? 3.595 7.800 -0.098 1.00 80.19 84 LYS A CA 1
ATOM 67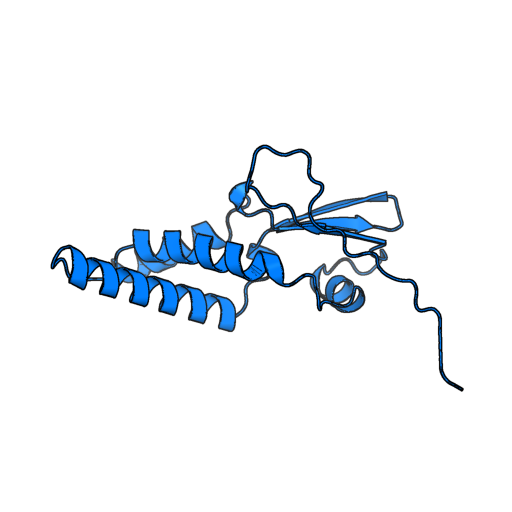1 C C . LYS A 1 84 ? 4.912 7.603 0.644 1.00 80.19 84 LYS A C 1
ATOM 673 O O . LYS A 1 84 ? 5.924 8.161 0.253 1.00 80.19 84 LYS A O 1
ATOM 678 N N . GLU A 1 85 ? 4.924 6.818 1.715 1.00 79.25 85 GLU A N 1
ATOM 679 C CA . GLU A 1 85 ? 6.153 6.568 2.479 1.00 79.25 85 GLU A CA 1
ATOM 680 C C . GLU A 1 85 ? 7.120 5.633 1.729 1.00 79.25 85 GLU A C 1
ATOM 682 O O . GLU A 1 85 ? 8.337 5.761 1.854 1.00 79.25 85 GLU A O 1
ATOM 687 N N . ASN A 1 86 ? 6.594 4.749 0.872 1.00 69.06 86 ASN A N 1
ATOM 688 C CA . ASN A 1 86 ? 7.397 3.910 -0.021 1.00 69.06 86 ASN A CA 1
ATOM 689 C C . ASN A 1 86 ? 7.920 4.660 -1.268 1.00 69.06 86 ASN A C 1
ATOM 691 O O . ASN A 1 86 ? 8.742 4.112 -2.004 1.00 69.06 86 ASN A O 1
ATOM 695 N N . GLU A 1 87 ? 7.514 5.914 -1.501 1.00 64.00 87 GLU A N 1
ATOM 696 C CA . GLU A 1 87 ? 8.024 6.747 -2.605 1.00 64.00 87 GLU A CA 1
ATOM 697 C C . GLU A 1 87 ? 9.505 7.133 -2.436 1.00 64.00 87 GLU A C 1
ATOM 699 O O . GLU A 1 87 ? 10.188 7.385 -3.430 1.00 64.00 87 GLU A O 1
ATOM 704 N N . ASP A 1 88 ? 10.024 7.134 -1.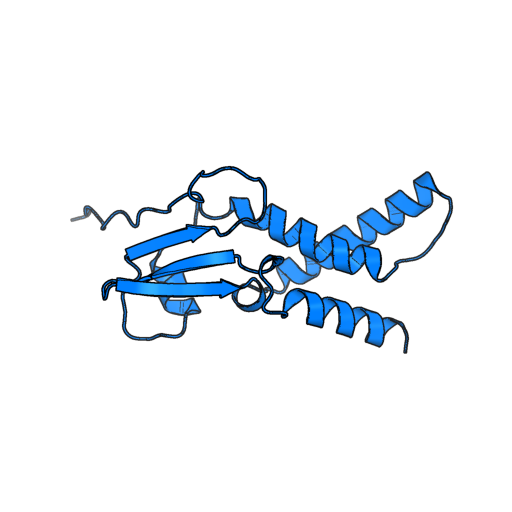202 1.00 57.94 88 ASP A N 1
ATOM 705 C CA . ASP A 1 88 ? 11.410 7.509 -0.872 1.00 57.94 88 ASP A CA 1
ATOM 706 C C . ASP A 1 88 ? 12.418 6.339 -0.944 1.00 57.94 88 ASP A C 1
ATOM 708 O O . ASP A 1 88 ? 13.630 6.539 -0.793 1.00 57.94 88 ASP A O 1
ATOM 712 N N . LEU A 1 89 ? 11.964 5.126 -1.291 1.00 54.78 89 LEU A N 1
ATOM 713 C CA . LEU A 1 89 ? 12.813 3.936 -1.446 1.00 54.78 89 LEU A CA 1
ATOM 714 C C . LEU A 1 89 ? 13.651 3.771 -2.744 1.00 54.78 89 LEU A C 1
ATOM 716 O O . LEU A 1 89 ? 14.439 2.815 -2.772 1.00 54.78 89 LEU A O 1
ATOM 720 N N . PRO A 1 90 ? 13.635 4.632 -3.792 1.00 51.66 90 PRO A N 1
ATOM 721 C CA . PRO A 1 90 ? 14.478 4.398 -4.971 1.00 51.66 90 PRO A CA 1
ATOM 722 C C . PRO A 1 90 ? 15.991 4.506 -4.699 1.00 51.66 90 PRO A C 1
ATOM 724 O O . PRO A 1 90 ? 16.793 4.154 -5.556 1.00 51.66 90 PRO A O 1
ATOM 727 N N . ASN A 1 91 ? 16.415 4.915 -3.501 1.00 44.47 91 ASN A N 1
ATOM 728 C CA . ASN A 1 91 ? 17.833 5.068 -3.162 1.00 44.47 91 ASN A CA 1
ATOM 729 C C . ASN A 1 91 ? 18.604 3.740 -2.983 1.00 44.47 91 ASN A C 1
ATOM 731 O O . ASN A 1 91 ? 19.809 3.788 -2.744 1.00 44.47 91 ASN A O 1
ATOM 735 N N . THR A 1 92 ? 17.955 2.566 -3.044 1.00 46.06 92 THR A N 1
ATOM 736 C CA . THR A 1 92 ? 18.624 1.280 -2.724 1.00 46.06 92 THR A CA 1
ATOM 737 C C . THR A 1 92 ? 18.325 0.096 -3.646 1.00 46.06 92 THR A C 1
ATOM 739 O O . THR A 1 92 ? 18.826 -0.994 -3.385 1.00 46.06 92 THR A O 1
ATOM 742 N N . THR A 1 93 ? 17.563 0.255 -4.733 1.00 54.72 93 THR A N 1
ATOM 743 C CA . THR A 1 93 ? 17.142 -0.923 -5.519 1.00 54.72 93 THR A CA 1
ATOM 744 C C . THR A 1 93 ? 17.978 -1.102 -6.785 1.00 54.72 93 THR A C 1
ATOM 746 O O . THR A 1 93 ? 17.979 -0.247 -7.670 1.00 54.72 93 THR A O 1
ATOM 749 N N . ASN A 1 94 ? 18.693 -2.226 -6.863 1.00 54.44 94 ASN A N 1
ATOM 750 C CA . ASN A 1 94 ? 19.517 -2.619 -8.001 1.00 54.44 94 ASN A CA 1
ATOM 751 C C . ASN A 1 94 ? 18.627 -2.864 -9.247 1.00 54.44 94 ASN A C 1
ATOM 753 O O . ASN A 1 94 ? 17.623 -3.569 -9.139 1.00 54.44 94 ASN A O 1
ATOM 757 N N . PRO A 1 95 ? 18.977 -2.341 -10.437 1.00 59.84 95 PRO A N 1
ATOM 758 C CA . PRO A 1 95 ? 18.312 -2.651 -11.712 1.00 59.84 95 PRO A CA 1
ATOM 759 C C . PRO A 1 95 ? 18.066 -4.145 -11.978 1.00 59.84 95 PRO A C 1
ATOM 761 O O . PRO A 1 95 ? 17.056 -4.505 -12.585 1.00 59.84 95 PRO A O 1
ATOM 764 N N . ASP A 1 96 ? 18.948 -5.016 -11.486 1.00 60.59 96 ASP A N 1
ATOM 765 C CA . ASP A 1 96 ? 18.812 -6.469 -1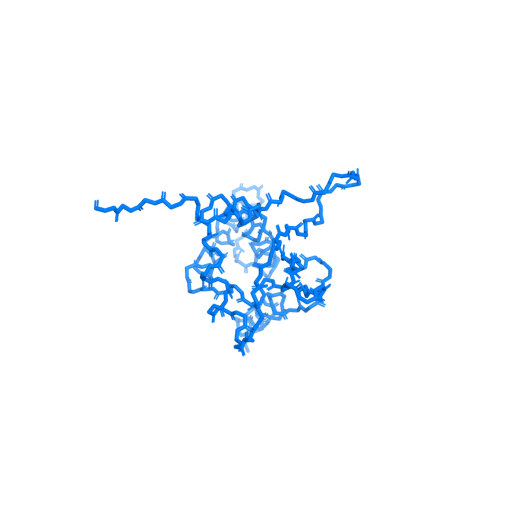1.632 1.00 60.59 96 ASP A CA 1
ATOM 766 C C . ASP A 1 96 ? 17.643 -7.052 -10.819 1.00 60.59 96 ASP A C 1
ATOM 768 O O . ASP A 1 96 ? 17.005 -8.018 -11.252 1.00 60.59 96 ASP A O 1
ATOM 772 N N . ASP A 1 97 ? 17.294 -6.441 -9.681 1.00 63.31 97 ASP A N 1
ATOM 773 C CA . ASP A 1 97 ? 16.127 -6.848 -8.891 1.00 63.31 97 ASP A CA 1
ATOM 774 C C . ASP A 1 97 ? 14.826 -6.577 -9.663 1.00 63.31 97 ASP A C 1
ATOM 776 O O . ASP A 1 97 ? 13.872 -7.358 -9.588 1.00 63.31 97 ASP A O 1
ATOM 780 N N . TRP A 1 98 ? 14.816 -5.533 -10.497 1.00 63.97 98 TRP A N 1
ATOM 781 C CA . TRP A 1 98 ? 13.673 -5.170 -11.333 1.00 63.97 98 TRP A CA 1
ATOM 782 C C . TRP A 1 98 ? 13.477 -6.095 -12.528 1.00 63.97 98 TRP A C 1
ATOM 784 O O . TRP A 1 98 ? 12.341 -6.465 -12.828 1.00 63.97 98 TRP A O 1
ATOM 794 N N . ALA A 1 99 ? 14.563 -6.540 -13.166 1.00 61.25 99 ALA A N 1
ATOM 795 C C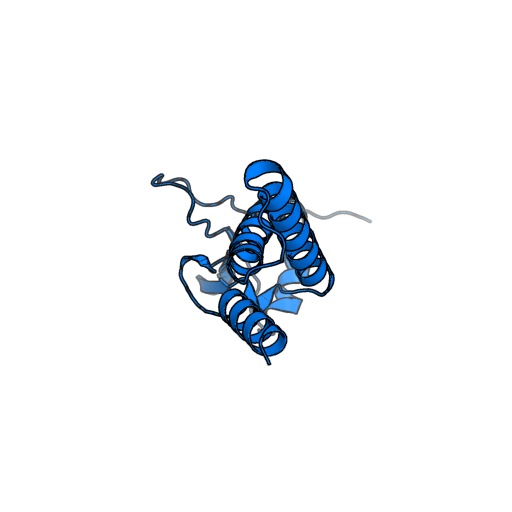A . ALA A 1 99 ? 14.497 -7.536 -14.237 1.00 61.25 99 ALA A CA 1
ATOM 796 C C . ALA A 1 99 ? 13.865 -8.861 -13.763 1.00 61.25 99 ALA A C 1
ATOM 798 O O . ALA A 1 99 ? 13.258 -9.589 -14.551 1.00 61.25 99 ALA A O 1
ATOM 799 N N . ARG A 1 100 ? 13.973 -9.170 -12.462 1.00 63.66 100 ARG A N 1
ATOM 800 C CA . ARG A 1 100 ? 13.345 -10.344 -11.844 1.00 63.66 100 ARG A CA 1
ATOM 801 C C . ARG A 1 100 ? 11.856 -10.143 -11.547 1.00 63.66 100 ARG A C 1
ATOM 803 O O . ARG A 1 100 ? 11.091 -11.094 -11.691 1.00 63.66 100 ARG A O 1
ATOM 810 N N . ILE A 1 101 ? 11.454 -8.941 -11.131 1.00 57.94 101 ILE A N 1
ATOM 811 C CA . ILE A 1 101 ? 10.068 -8.608 -10.752 1.00 57.94 101 ILE A CA 1
ATOM 812 C C . ILE A 1 101 ? 9.183 -8.381 -11.985 1.00 57.94 101 ILE A C 1
ATOM 814 O O . ILE A 1 101 ? 8.034 -8.814 -11.985 1.00 57.94 101 ILE A O 1
ATOM 818 N N . SER A 1 102 ? 9.708 -7.773 -13.056 1.00 59.50 102 SER A N 1
ATOM 819 C CA . SER A 1 102 ? 8.906 -7.442 -14.246 1.00 59.50 102 SER A CA 1
ATOM 820 C C . SER A 1 102 ? 8.420 -8.668 -15.025 1.00 59.50 102 SER A C 1
ATOM 822 O O . SER A 1 102 ? 7.553 -8.541 -15.888 1.00 59.50 102 SER A O 1
ATOM 824 N N . GLY A 1 103 ? 8.982 -9.861 -14.782 1.00 58.00 103 GLY A N 1
ATOM 825 C CA . GLY A 1 103 ? 8.614 -11.108 -15.466 1.00 58.00 103 GLY A CA 1
ATOM 826 C C . GLY A 1 103 ? 8.895 -11.119 -16.980 1.00 58.00 103 GLY A C 1
ATOM 827 O O . GLY A 1 103 ? 8.879 -12.186 -17.601 1.00 58.00 103 GLY A O 1
ATOM 828 N N . LYS A 1 104 ? 9.210 -9.964 -17.583 1.00 59.56 104 LYS A N 1
ATOM 829 C CA . LYS A 1 104 ? 9.629 -9.799 -18.974 1.00 59.56 104 LYS A CA 1
ATOM 830 C C . LYS A 1 104 ? 11.085 -10.204 -19.103 1.00 59.56 104 LYS A C 1
ATOM 832 O O . LYS A 1 104 ? 12.017 -9.407 -19.071 1.00 59.56 104 LYS A O 1
ATOM 837 N N . LYS A 1 105 ? 11.257 -11.507 -19.267 1.00 53.12 105 LYS A N 1
ATOM 838 C CA . LYS A 1 105 ? 12.520 -12.158 -19.582 1.00 53.12 105 LYS A CA 1
ATOM 839 C C . LYS A 1 105 ? 12.974 -11.729 -20.987 1.00 53.12 105 LYS A C 1
ATOM 841 O O . LYS A 1 105 ? 12.675 -12.417 -21.956 1.00 53.12 105 LYS A O 1
ATOM 846 N N . GLY A 1 106 ? 13.656 -10.591 -21.118 1.00 62.56 106 GLY A N 1
ATOM 847 C CA . GLY A 1 106 ? 14.271 -10.231 -22.400 1.00 62.56 106 GLY A CA 1
ATOM 848 C C . GLY A 1 106 ? 14.961 -8.875 -22.468 1.00 62.56 106 GLY A C 1
ATOM 849 O O . GLY A 1 106 ? 16.063 -8.802 -22.999 1.00 62.56 106 GLY A O 1
ATOM 850 N N . GLU A 1 107 ? 14.358 -7.822 -21.916 1.00 71.31 107 GLU A N 1
ATOM 851 C CA . GLU A 1 107 ? 14.809 -6.453 -22.189 1.00 71.31 107 GLU A CA 1
ATOM 852 C C . GLU A 1 107 ? 15.439 -5.795 -20.963 1.00 71.31 107 GLU A C 1
ATOM 854 O O . GLU A 1 107 ? 14.866 -5.764 -19.873 1.00 71.31 107 GLU A O 1
ATOM 859 N N . ARG A 1 108 ? 16.646 -5.252 -21.148 1.00 76.44 108 ARG A N 1
ATOM 860 C CA . ARG A 1 108 ? 17.385 -4.563 -20.088 1.00 76.44 108 ARG A CA 1
ATOM 861 C C . ARG A 1 108 ? 16.717 -3.226 -19.778 1.00 76.44 108 ARG A C 1
ATOM 863 O O . ARG A 1 108 ? 16.507 -2.417 -20.680 1.00 76.44 108 ARG A O 1
ATOM 870 N N . ILE A 1 109 ? 16.459 -2.970 -18.502 1.00 77.44 109 ILE A N 1
ATOM 871 C CA . ILE A 1 109 ? 15.990 -1.670 -18.019 1.00 77.44 109 ILE A CA 1
ATOM 872 C C . ILE A 1 109 ? 17.148 -0.671 -18.089 1.00 77.44 109 ILE A C 1
ATOM 874 O O . ILE A 1 109 ? 18.234 -0.950 -17.584 1.00 77.44 109 ILE A O 1
ATOM 878 N N . VAL A 1 110 ? 16.925 0.474 -18.733 1.00 82.25 110 VAL A N 1
ATOM 879 C CA . VAL A 1 110 ? 17.939 1.537 -18.885 1.00 82.25 110 VAL A CA 1
ATOM 880 C C . VAL A 1 110 ? 17.621 2.785 -18.075 1.00 82.25 110 VAL A C 1
ATOM 882 O O . VAL A 1 110 ? 18.511 3.594 -17.835 1.00 82.25 110 VAL A O 1
ATOM 885 N N . PHE A 1 111 ? 16.363 2.964 -17.672 1.00 77.50 111 PHE A N 1
ATOM 886 C CA . PHE A 1 111 ? 15.941 4.127 -16.904 1.00 77.50 111 PHE A CA 1
ATOM 887 C C . PHE A 1 111 ? 14.702 3.806 -16.071 1.00 77.50 111 PHE A C 1
ATOM 889 O O . PHE A 1 111 ? 13.786 3.131 -16.547 1.00 77.50 111 PHE A O 1
ATOM 896 N N . ILE A 1 112 ? 14.669 4.310 -14.839 1.00 79.69 112 ILE A N 1
ATOM 897 C CA . ILE A 1 112 ? 13.530 4.199 -13.925 1.00 79.69 112 ILE A CA 1
ATOM 898 C C . ILE A 1 112 ? 13.244 5.587 -13.352 1.00 79.69 112 ILE A C 1
ATOM 900 O O . ILE A 1 112 ? 14.156 6.252 -12.854 1.00 79.69 112 ILE A O 1
ATOM 904 N N . ARG A 1 113 ? 11.975 6.008 -13.389 1.00 80.31 113 ARG A N 1
ATOM 905 C CA . ARG A 1 113 ? 11.492 7.206 -12.683 1.00 80.31 113 ARG A CA 1
ATOM 906 C C . ARG A 1 113 ? 10.259 6.900 -11.849 1.00 80.31 113 ARG A C 1
ATOM 908 O O . ARG A 1 113 ? 9.419 6.101 -12.253 1.00 80.31 113 ARG A O 1
ATOM 915 N N . THR A 1 114 ? 10.123 7.580 -10.718 1.00 80.19 114 THR A N 1
ATOM 916 C CA . THR A 1 114 ? 8.904 7.530 -9.905 1.00 80.19 114 THR A CA 1
ATOM 917 C C . THR A 1 114 ? 7.807 8.412 -10.511 1.00 80.19 114 THR A C 1
ATOM 919 O O . THR A 1 114 ? 8.078 9.475 -11.074 1.00 80.19 114 THR A O 1
ATOM 922 N N . LEU A 1 115 ? 6.555 7.964 -10.423 1.00 77.00 115 LEU A N 1
ATOM 923 C CA . LEU A 1 115 ? 5.373 8.679 -10.907 1.00 77.00 115 LEU A CA 1
ATOM 924 C C . LEU A 1 115 ? 4.522 9.127 -9.716 1.00 77.00 115 LEU A C 1
ATOM 926 O O . LEU A 1 115 ? 3.502 8.522 -9.412 1.00 77.00 115 LEU A O 1
ATOM 930 N N . ILE A 1 116 ? 4.950 10.180 -9.022 1.00 66.44 116 ILE A N 1
ATOM 931 C CA . ILE A 1 116 ? 4.255 10.667 -7.824 1.00 66.44 116 ILE A CA 1
ATOM 932 C C . ILE A 1 116 ? 3.241 11.746 -8.216 1.00 66.44 116 ILE A C 1
ATOM 934 O O . ILE A 1 116 ? 3.604 12.801 -8.739 1.00 66.44 116 ILE A O 1
ATOM 938 N N . SER A 1 117 ? 1.961 11.519 -7.912 1.00 58.31 117 SER A N 1
ATOM 939 C CA . SER A 1 117 ? 0.905 12.535 -8.017 1.00 58.31 117 SER A CA 1
ATOM 940 C C . SER A 1 117 ? 0.940 13.448 -6.786 1.00 58.31 117 SER A C 1
ATOM 942 O O . SER A 1 117 ? 0.121 13.329 -5.874 1.00 58.31 117 SER A O 1
ATOM 944 N N . GLY A 1 118 ? 1.932 14.338 -6.727 1.00 46.50 118 GLY A N 1
ATOM 945 C CA . GLY A 1 118 ? 2.242 15.081 -5.505 1.00 46.50 118 GLY A CA 1
ATOM 946 C C . GLY A 1 118 ? 2.861 16.457 -5.709 1.00 46.50 118 GLY A C 1
ATOM 947 O O . GLY A 1 118 ? 3.724 16.819 -4.920 1.00 46.50 118 GLY A O 1
ATOM 948 N N . LYS A 1 119 ? 2.441 17.194 -6.746 1.00 36.97 119 LYS A N 1
ATOM 949 C CA . LYS A 1 119 ? 2.380 18.671 -6.872 1.00 36.97 119 LYS A CA 1
ATOM 950 C C . LYS A 1 119 ? 2.360 19.039 -8.353 1.00 36.97 119 LYS A C 1
ATOM 952 O O . LYS A 1 119 ? 3.111 18.478 -9.142 1.00 36.97 119 LYS A O 1
ATOM 957 N N . GLU A 1 120 ? 1.528 20.012 -8.714 1.00 38.88 120 GLU A N 1
ATOM 958 C CA . GLU A 1 120 ? 1.694 20.786 -9.944 1.00 38.88 120 GLU A CA 1
ATOM 959 C C . GLU A 1 120 ? 3.106 21.383 -9.951 1.00 38.88 120 GLU A C 1
ATOM 961 O O . GLU A 1 120 ? 3.401 22.377 -9.293 1.00 38.88 120 GLU A O 1
ATOM 966 N N . GLY A 1 121 ? 4.013 20.707 -10.634 1.00 36.78 121 GLY A N 1
ATOM 967 C CA . GLY A 1 121 ? 5.407 21.080 -10.713 1.00 36.78 121 GLY A CA 1
ATOM 968 C C . GLY A 1 121 ? 6.048 20.168 -11.728 1.00 36.78 121 GLY A C 1
ATOM 969 O O . GLY A 1 121 ? 6.060 18.955 -11.562 1.00 36.78 121 GLY A O 1
ATOM 970 N N . SER A 1 122 ? 6.538 20.759 -12.808 1.00 36.84 122 SER A N 1
ATOM 971 C CA . SER A 1 122 ? 7.312 20.107 -13.859 1.00 36.84 122 SER A CA 1
ATOM 972 C C . SER A 1 122 ? 8.685 19.653 -13.332 1.00 36.84 122 SER A C 1
ATOM 974 O O . SER A 1 122 ? 9.714 19.991 -13.911 1.00 36.84 122 SER A O 1
ATOM 976 N N . GLU A 1 123 ? 8.720 18.924 -12.218 1.00 40.44 123 GLU A N 1
ATOM 977 C CA . GLU A 1 123 ? 9.918 18.270 -11.716 1.00 40.44 123 GLU A CA 1
ATOM 978 C C . GLU A 1 123 ? 9.846 16.797 -12.127 1.00 40.44 123 GLU A C 1
ATOM 980 O O . GLU A 1 123 ? 8.931 16.083 -11.706 1.00 40.44 123 GLU A O 1
ATOM 985 N N . PRO A 1 124 ? 10.744 16.326 -13.009 1.00 42.38 124 PRO A N 1
ATOM 986 C CA . PRO A 1 124 ? 10.785 14.917 -13.355 1.00 42.38 124 PRO A CA 1
ATOM 987 C C . PRO A 1 124 ? 11.032 14.125 -12.067 1.00 42.38 124 PRO A C 1
ATOM 989 O O . PRO A 1 124 ? 11.960 14.438 -11.320 1.00 42.38 124 PRO A O 1
ATOM 992 N N . GLY A 1 125 ? 10.182 13.126 -11.794 1.00 50.78 125 GLY A N 1
ATOM 993 C CA . GLY A 1 125 ? 10.377 12.202 -10.675 1.00 50.78 125 GLY A CA 1
ATOM 994 C C . GLY A 1 125 ? 11.827 11.721 -10.624 1.00 50.78 125 GLY A C 1
ATOM 995 O O . GLY A 1 125 ? 12.454 11.555 -11.674 1.00 50.78 125 GLY A O 1
ATOM 996 N N . ARG A 1 126 ? 12.375 11.571 -9.410 1.00 54.53 126 ARG A N 1
ATOM 997 C CA . ARG A 1 126 ? 13.801 11.275 -9.203 1.00 54.53 126 ARG A CA 1
ATOM 998 C C . ARG A 1 126 ? 14.213 10.084 -10.071 1.00 54.53 126 ARG A C 1
ATOM 1000 O O . ARG A 1 126 ? 13.651 8.996 -9.948 1.00 54.53 126 ARG A O 1
ATOM 1007 N N . SER A 1 127 ? 15.165 10.321 -10.967 1.00 54.44 127 SER A N 1
ATOM 1008 C CA . SER A 1 127 ? 15.711 9.314 -11.866 1.00 54.44 127 SER A CA 1
ATOM 1009 C C . SER A 1 127 ? 16.748 8.473 -11.137 1.00 54.44 127 SER A C 1
ATOM 1011 O O . SER A 1 127 ? 17.687 9.017 -10.555 1.00 54.44 127 SER A O 1
ATOM 1013 N N . ILE A 1 128 ? 16.603 7.151 -11.195 1.00 56.62 128 ILE A N 1
ATOM 1014 C CA . ILE A 1 128 ? 17.708 6.250 -10.868 1.00 56.62 128 ILE A CA 1
ATOM 1015 C C . ILE A 1 128 ? 18.464 6.011 -12.171 1.00 56.62 128 ILE A C 1
ATOM 1017 O O . ILE A 1 128 ? 17.992 5.278 -13.044 1.00 56.62 128 ILE A O 1
ATOM 1021 N N . ASP A 1 129 ? 19.634 6.630 -12.306 1.00 54.66 129 ASP A N 1
ATOM 1022 C CA . ASP A 1 129 ? 20.551 6.286 -13.385 1.00 54.66 129 ASP A CA 1
ATOM 1023 C C . ASP A 1 129 ? 21.169 4.927 -13.069 1.00 54.66 129 ASP A C 1
ATOM 1025 O O . ASP A 1 129 ? 21.855 4.745 -12.059 1.00 54.66 129 ASP A O 1
ATOM 1029 N N . THR A 1 130 ? 20.925 3.946 -13.935 1.00 50.19 130 THR A N 1
ATOM 1030 C CA . THR A 1 130 ? 21.619 2.665 -13.865 1.00 50.19 130 THR A CA 1
ATOM 1031 C C . THR A 1 130 ? 23.068 2.918 -14.266 1.00 50.19 130 THR A C 1
ATOM 1033 O O . THR A 1 130 ? 23.405 2.877 -15.452 1.00 50.19 130 THR A O 1
ATOM 1036 N N . VAL A 1 131 ? 23.927 3.258 -13.302 1.00 42.31 131 VAL A N 1
ATOM 1037 C CA . VAL A 1 131 ? 25.364 3.385 -13.547 1.00 42.31 131 VAL A CA 1
ATOM 1038 C C . VAL A 1 131 ? 25.826 2.032 -14.069 1.00 42.31 131 VAL A C 1
ATOM 1040 O O . VAL A 1 131 ? 25.836 1.038 -13.343 1.00 42.31 131 VAL A O 1
ATOM 1043 N N . ALA A 1 132 ? 26.138 1.982 -15.366 1.00 43.59 132 ALA A N 1
ATOM 1044 C CA . ALA A 1 132 ? 26.790 0.842 -15.974 1.00 43.59 132 ALA A CA 1
ATOM 1045 C C . ALA A 1 132 ? 28.018 0.545 -15.122 1.00 43.59 132 ALA A C 1
ATOM 1047 O O . ALA A 1 132 ? 28.854 1.425 -14.951 1.00 43.59 132 ALA A O 1
ATOM 1048 N N . ASN A 1 133 ? 28.055 -0.660 -14.563 1.00 40.56 133 ASN A N 1
ATOM 1049 C CA . ASN A 1 133 ? 29.117 -1.221 -13.744 1.00 40.56 133 ASN A CA 1
ATOM 1050 C C . ASN A 1 133 ? 30.503 -0.842 -14.316 1.00 40.56 133 ASN A C 1
ATOM 1052 O O . ASN A 1 133 ? 31.048 -1.536 -15.176 1.00 40.56 133 ASN A O 1
ATOM 1056 N N . THR A 1 134 ? 31.045 0.308 -13.903 1.00 47.25 134 THR A N 1
ATOM 1057 C CA . THR A 1 134 ? 32.436 0.688 -14.136 1.00 47.25 134 THR A CA 1
ATOM 1058 C C . THR A 1 134 ? 33.226 -0.184 -13.184 1.00 47.25 134 THR A C 1
ATOM 1060 O O . THR A 1 134 ? 33.159 0.001 -11.971 1.00 47.25 134 THR A O 1
ATOM 1063 N N . GLY A 1 135 ? 33.818 -1.226 -13.757 1.00 44.25 135 GLY A N 1
ATOM 1064 C CA . GLY A 1 135 ? 34.140 -2.443 -13.037 1.00 44.25 135 GLY A CA 1
ATOM 1065 C C . GLY A 1 135 ? 35.249 -2.341 -12.003 1.00 44.25 135 GLY A C 1
ATOM 1066 O O . GLY A 1 135 ? 36.084 -1.450 -12.047 1.00 44.25 135 GLY A O 1
ATOM 1067 N N . GLN A 1 136 ? 35.269 -3.338 -11.122 1.00 39.44 136 GLN A N 1
ATOM 1068 C CA . GLN A 1 136 ? 36.428 -3.863 -10.393 1.00 39.44 136 GLN A CA 1
ATOM 1069 C C . GLN A 1 136 ? 35.922 -5.122 -9.651 1.00 39.44 136 GLN A C 1
ATOM 1071 O O . GLN A 1 136 ? 34.786 -5.129 -9.191 1.00 39.44 136 GLN A O 1
ATOM 1076 N N . TYR A 1 137 ? 36.612 -6.263 -9.588 1.00 36.03 137 TYR A N 1
ATOM 1077 C CA . TYR A 1 137 ? 37.997 -6.454 -9.168 1.00 36.03 137 TYR A CA 1
ATOM 1078 C C . TYR A 1 137 ? 38.647 -7.678 -9.844 1.00 36.03 137 TYR A C 1
ATOM 1080 O O . TYR A 1 137 ? 37.992 -8.697 -10.067 1.00 36.03 137 TYR A O 1
ATOM 1088 N N . LEU A 1 138 ? 39.944 -7.532 -10.141 1.00 40.97 138 LEU A N 1
ATOM 1089 C CA . LEU A 1 138 ? 40.937 -8.614 -10.164 1.00 40.97 138 LEU A CA 1
ATOM 1090 C C . LEU A 1 138 ? 41.229 -9.074 -8.731 1.00 40.97 138 LEU A C 1
ATOM 1092 O O . LEU A 1 138 ? 41.231 -8.188 -7.844 1.00 40.97 138 LEU A O 1
#

Radius of gyration: 18.45 Å; chains: 1; bounding box: 61×33×49 Å

Foldseek 3Di:
DVVVVLVVVLVCLQQDPDLLFFWKWWAWPVGDIDTDGSNLVDDPVLLVQLVVQQVVVQVVCCVVPVDHDGDSVSSSVSSSVSSVVCNPPPPDDAQVVVCVSVPPPDTRTQKMFTSHPDDPDPDTGDIDGNPDDPDDDD

Secondary structure (DSSP, 8-state):
-HHHHHHHHHHHHHH---GGGEEEEEEETTS-EEEEEGGGG--HHHHHHHHHHHHHHHHHHHHHH---S--HHHHHHHHHHHHHHGGGGGGS--HHHHHHHS--TT--EEEEEE-----S------EEE---------

pLDDT: mean 77.41, std 19.17, range [36.03, 98.0]

Sequence (138 aa):
ECVGGMIQRTVERMYTESEENRFLEVTYANGDKEVLYFKDFNSGAMIENIVDRAKKMAIKQVIETGQKGLRVQHLLQACIDEFKENEDLPNTTNPDDWARISGKKGERIVFIRTLISGKEGSEPGRSIDTVANTGQYL